Protein AF-A0AAW9NPI0-F1 (afdb_monomer_lite)

Sequence (155 aa):
MSDYTQVLSETQSDLEELFSNRESKAKKKTARAKIGVKETKVKKPTKKELQIQEMAERTVFPDHYFMVWDEFQLQAMCNWLIEQEIYALDTETMGITWAKDEIVGISFYAPHRGYYIPLKHADEDVTCLDKELVKKYLKPILEDQTKKILLHNAK

Radius of gyration: 24.9 Å; chains: 1; bounding box: 59×43×64 Å

Foldseek 3Di:
DPPVVVVVV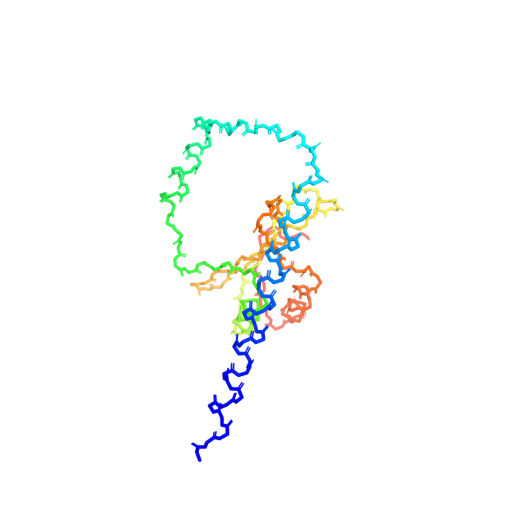VVVVVVVVVVVVVVVVVVVVVVPDPPDPPPPPDDDDDPVRVVVVVCVVPDDDPPQEEEDADPVSLLVVLVVLVPDQEKEKDWDWPDDDPVPTDTQKIKMDDPSHIYIAGPDDPDPPGDGDDPVSSCVSCVVSVPDPSHHYDYDPDD

Structure (mmCIF, N/CA/C/O backbone):
data_AF-A0AAW9NPI0-F1
#
_entry.id   AF-A0AAW9NPI0-F1
#
loop_
_atom_site.group_PDB
_atom_site.id
_atom_site.type_symbol
_atom_site.label_atom_id
_atom_site.label_alt_id
_atom_site.label_comp_id
_atom_site.label_asym_id
_atom_site.label_entity_id
_atom_site.label_seq_id
_atom_site.pdbx_PDB_ins_code
_atom_site.Cartn_x
_atom_site.Cartn_y
_atom_site.Cartn_z
_atom_site.occupancy
_atom_site.B_iso_or_equiv
_atom_site.auth_seq_id
_atom_site.auth_comp_id
_atom_site.auth_asym_id
_atom_site.auth_atom_id
_atom_site.pdbx_PDB_model_num
ATOM 1 N N . MET A 1 1 ? -40.848 19.085 -32.272 1.00 50.84 1 MET A N 1
ATOM 2 C CA . MET A 1 1 ? -39.953 17.927 -32.507 1.00 50.84 1 MET A CA 1
ATOM 3 C C . MET A 1 1 ? -39.221 18.083 -33.849 1.00 50.84 1 MET A C 1
ATOM 5 O O . MET A 1 1 ? -39.271 17.179 -34.664 1.00 50.84 1 MET A O 1
ATOM 9 N N . SER A 1 2 ? -38.568 19.227 -34.108 1.00 53.97 2 SER A N 1
ATOM 10 C CA . SER A 1 2 ? -37.883 19.479 -35.397 1.00 53.97 2 SER A CA 1
ATOM 11 C C . SER A 1 2 ? -36.462 20.041 -35.258 1.00 53.97 2 SER A C 1
ATOM 13 O O . SER A 1 2 ? -35.706 19.945 -36.213 1.00 53.97 2 SER A O 1
ATOM 15 N N . ASP A 1 3 ? -36.062 20.565 -34.091 1.00 55.28 3 ASP A N 1
ATOM 16 C CA . ASP A 1 3 ? -34.758 21.244 -33.961 1.00 55.28 3 ASP A CA 1
ATOM 17 C C . ASP A 1 3 ? -33.594 20.328 -33.549 1.00 55.28 3 ASP A C 1
ATOM 19 O O . ASP A 1 3 ? -32.449 20.593 -33.891 1.00 55.28 3 ASP A O 1
ATOM 23 N N . TYR A 1 4 ? -33.849 19.213 -32.856 1.00 46.81 4 TYR A N 1
ATOM 24 C CA . TYR A 1 4 ? -32.768 18.324 -32.394 1.00 46.81 4 TYR A CA 1
ATOM 25 C C . TYR A 1 4 ? -32.120 17.516 -33.526 1.00 46.81 4 TYR A C 1
ATOM 27 O O . TYR A 1 4 ? -30.942 17.175 -33.457 1.00 46.81 4 TYR A O 1
ATOM 35 N N . THR A 1 5 ? -32.883 17.211 -34.575 1.00 47.19 5 THR A N 1
ATOM 36 C CA . THR A 1 5 ? -32.404 16.416 -35.712 1.00 47.19 5 THR A CA 1
ATOM 37 C C . THR A 1 5 ? -31.491 17.235 -36.626 1.00 47.19 5 THR A C 1
ATOM 39 O O . THR A 1 5 ? -30.553 16.683 -37.192 1.00 47.19 5 THR A O 1
ATOM 42 N N . GLN A 1 6 ? -31.718 18.550 -36.716 1.00 49.91 6 GLN A N 1
ATOM 43 C CA . GLN A 1 6 ? -30.930 19.459 -37.550 1.00 49.91 6 GLN A CA 1
ATOM 44 C C . GLN A 1 6 ? -29.551 19.749 -36.928 1.00 49.91 6 GLN A C 1
ATOM 46 O O . GLN A 1 6 ? -28.534 19.668 -37.615 1.00 49.91 6 GLN A O 1
ATOM 51 N N . VAL A 1 7 ? -29.499 19.938 -35.603 1.00 53.16 7 VAL A N 1
ATOM 52 C CA . VAL A 1 7 ? -28.237 20.116 -34.860 1.00 53.16 7 VAL A CA 1
ATOM 53 C C . VAL A 1 7 ? -27.367 18.852 -34.913 1.00 53.16 7 VAL A C 1
ATOM 55 O O . VAL A 1 7 ? -26.154 18.941 -35.078 1.00 53.16 7 VAL A O 1
ATOM 58 N N . LEU A 1 8 ? -27.968 17.656 -34.849 1.00 49.81 8 LEU A N 1
ATOM 59 C CA . LEU A 1 8 ? -27.230 16.394 -34.994 1.00 49.81 8 LEU A CA 1
ATOM 60 C C . LEU A 1 8 ? -26.631 16.227 -36.400 1.00 49.81 8 LEU A C 1
ATOM 62 O O . LEU A 1 8 ? -25.477 15.817 -36.508 1.00 49.81 8 LEU A O 1
ATOM 66 N N . SER A 1 9 ? -27.354 16.599 -37.463 1.00 54.00 9 SER A N 1
ATOM 67 C CA . SER A 1 9 ? -26.815 16.523 -38.829 1.00 54.00 9 SER A CA 1
ATOM 68 C C . SER A 1 9 ? -25.663 17.500 -39.080 1.00 54.00 9 SER A C 1
ATOM 70 O O . SER A 1 9 ? -24.692 17.121 -39.729 1.00 54.00 9 SER A O 1
ATOM 72 N N . GLU A 1 10 ? -25.733 18.712 -38.520 1.00 53.81 10 GLU A N 1
ATOM 73 C CA . GLU A 1 10 ? -24.675 19.728 -38.643 1.00 53.81 10 GLU A CA 1
ATOM 74 C C . GLU A 1 10 ? -23.408 19.315 -37.870 1.00 53.81 10 GLU A C 1
ATOM 76 O O . GLU A 1 10 ? -22.297 19.389 -38.392 1.00 53.81 10 GLU A O 1
ATOM 81 N N . THR A 1 11 ? -23.554 18.739 -36.669 1.00 54.88 11 THR A N 1
ATOM 82 C CA . THR A 1 11 ? -22.394 18.232 -35.906 1.00 54.88 11 THR A CA 1
ATOM 83 C C . THR A 1 11 ? -21.709 17.032 -36.564 1.00 54.88 11 THR A C 1
ATOM 85 O O . THR A 1 11 ? -20.508 16.823 -36.381 1.00 54.88 11 THR A O 1
ATOM 88 N N . GLN A 1 12 ? -22.449 16.242 -37.344 1.00 56.78 12 GLN A N 1
ATOM 89 C CA . GLN A 1 12 ? -21.909 15.070 -38.023 1.00 56.78 12 GLN A CA 1
ATOM 90 C C . GLN A 1 12 ? -21.158 15.455 -39.305 1.00 56.78 12 GLN A C 1
ATOM 92 O O . GLN A 1 12 ? -20.091 14.894 -39.559 1.00 56.78 12 GLN A O 1
ATOM 97 N N . SER A 1 13 ? -21.627 16.472 -40.042 1.00 56.62 13 SER A N 1
ATOM 98 C CA . SER A 1 13 ? -20.880 17.036 -41.175 1.00 56.62 13 SER A CA 1
ATOM 99 C C . SER A 1 13 ? -19.582 17.717 -40.739 1.00 56.62 13 SER A C 1
ATOM 101 O O . SER A 1 13 ? -18.544 17.516 -41.372 1.00 56.62 13 SER A O 1
ATOM 103 N N . ASP A 1 14 ? -19.605 18.441 -39.617 1.00 60.81 14 ASP A N 1
ATOM 104 C CA . ASP A 1 14 ? -18.420 19.127 -39.090 1.00 60.81 14 ASP A CA 1
ATOM 105 C C . ASP A 1 14 ? -17.339 18.135 -38.636 1.00 60.81 14 ASP A C 1
ATOM 107 O O . ASP A 1 14 ? -16.141 18.364 -38.830 1.00 60.81 14 ASP A O 1
ATOM 111 N N . LEU A 1 15 ? -17.746 16.995 -38.063 1.00 54.62 15 LEU A N 1
ATOM 112 C CA . LEU A 1 15 ? -16.829 15.921 -37.682 1.00 54.62 15 LEU A CA 1
ATOM 113 C C . LEU A 1 15 ? -16.216 15.234 -38.908 1.00 54.62 15 LEU A C 1
ATOM 115 O O . LEU A 1 15 ? -15.000 15.032 -38.932 1.00 54.62 15 LEU A O 1
ATOM 119 N N . GLU A 1 16 ? -17.006 14.917 -39.938 1.00 62.28 16 GLU A N 1
ATOM 120 C CA . GLU A 1 16 ? -16.503 14.299 -41.175 1.00 62.28 16 GLU A CA 1
ATOM 121 C C . GLU A 1 16 ? -15.516 15.204 -41.930 1.00 62.28 16 GLU A C 1
ATOM 123 O O . GLU A 1 16 ? -14.486 14.732 -42.434 1.00 62.28 16 GLU A O 1
ATOM 128 N N . GLU A 1 17 ? -15.758 16.518 -41.939 1.00 61.59 17 GLU A N 1
ATOM 129 C CA . GLU A 1 17 ? -14.839 17.497 -42.521 1.00 61.59 17 GLU A CA 1
ATOM 130 C C . GLU A 1 17 ? -13.534 17.607 -41.706 1.00 61.59 17 GLU A C 1
ATOM 132 O O . GLU A 1 17 ? -12.432 17.692 -42.269 1.00 61.59 17 GLU A O 1
ATOM 137 N N . LEU A 1 18 ? -13.616 17.508 -40.373 1.00 54.84 18 LEU A N 1
ATOM 138 C CA . LEU A 1 18 ? -12.447 17.483 -39.488 1.00 54.84 18 LEU A CA 1
ATOM 139 C C . LEU A 1 18 ? -11.593 16.218 -39.686 1.00 54.84 18 LEU A C 1
ATOM 141 O O . LEU A 1 18 ? -10.356 16.296 -39.672 1.00 54.84 18 LEU A O 1
ATOM 145 N N . PHE A 1 19 ? -12.233 15.061 -39.898 1.00 49.75 19 PHE A 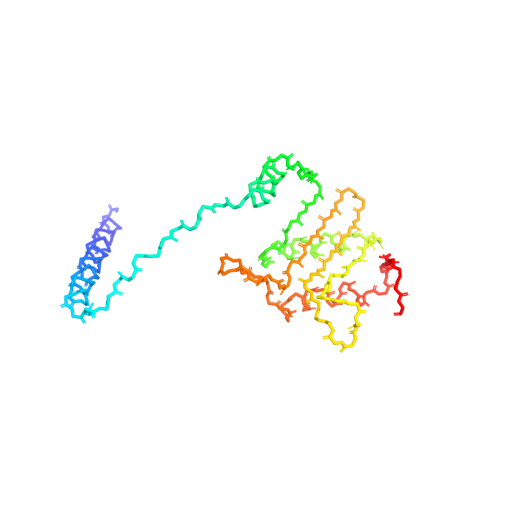N 1
ATOM 146 C CA . PHE A 1 19 ? -11.556 13.794 -40.193 1.00 49.75 19 PHE A CA 1
ATOM 147 C C . PHE A 1 19 ? -10.882 13.824 -41.573 1.00 49.75 19 PHE A C 1
ATOM 149 O O . PHE A 1 19 ? -9.690 13.515 -41.669 1.00 49.75 19 PHE A O 1
ATOM 156 N N . SER A 1 20 ? -11.560 14.329 -42.609 1.00 56.91 20 SER A N 1
ATOM 157 C CA . SER A 1 20 ? -10.975 14.490 -43.954 1.00 56.91 20 SER A CA 1
ATOM 158 C C . SER A 1 20 ? -9.780 15.455 -43.974 1.00 56.91 20 SER A C 1
ATOM 160 O O . SER A 1 20 ? -8.758 15.207 -44.629 1.00 56.91 20 SER A O 1
ATOM 162 N N . ASN A 1 21 ? -9.842 16.540 -43.195 1.00 60.19 21 ASN A N 1
ATOM 163 C CA . ASN A 1 21 ? -8.740 17.498 -43.063 1.00 60.19 21 ASN A CA 1
ATOM 164 C C . ASN A 1 21 ? -7.544 16.954 -42.260 1.00 60.19 21 ASN A C 1
ATOM 166 O O . ASN A 1 21 ? -6.399 17.366 -42.490 1.00 60.19 21 ASN A O 1
ATOM 170 N N . ARG A 1 22 ? -7.768 16.006 -41.341 1.00 54.94 22 ARG A N 1
ATOM 171 C CA . ARG A 1 22 ? -6.692 15.275 -40.649 1.00 54.94 22 ARG A CA 1
ATOM 172 C C . ARG A 1 22 ? -5.991 14.286 -41.577 1.00 54.94 22 ARG A C 1
ATOM 174 O O . ARG A 1 22 ? -4.758 14.249 -41.580 1.00 54.94 22 ARG A O 1
ATOM 181 N N . GLU A 1 23 ? -6.732 13.563 -42.414 1.00 52.94 23 GLU A N 1
ATOM 182 C CA . GLU A 1 23 ? -6.149 12.624 -43.380 1.00 52.94 23 GLU A CA 1
ATOM 183 C C . GLU A 1 23 ? -5.315 13.321 -44.462 1.00 52.94 23 GLU A C 1
ATOM 185 O O . GLU A 1 23 ? -4.227 12.856 -44.813 1.00 52.94 23 GLU A O 1
ATOM 190 N N . SER A 1 24 ? -5.761 14.477 -44.963 1.00 52.59 24 SER A N 1
ATOM 191 C CA . SER A 1 24 ? -5.014 15.238 -45.974 1.00 52.59 24 SER A CA 1
ATOM 192 C C . SER A 1 24 ? -3.717 15.846 -45.414 1.00 52.59 24 SER A C 1
ATOM 194 O O . SER A 1 24 ? -2.689 15.872 -46.103 1.00 52.59 24 SER A O 1
ATOM 196 N N . LYS A 1 25 ? -3.708 16.253 -44.134 1.00 52.28 25 LYS A N 1
ATOM 197 C CA . LYS A 1 25 ? -2.495 16.688 -43.414 1.00 52.28 25 LYS A CA 1
ATOM 198 C C . LYS A 1 25 ? -1.550 15.523 -43.100 1.00 52.28 25 LYS A C 1
ATOM 200 O O . LYS A 1 25 ? -0.334 15.708 -43.195 1.00 52.28 25 LYS A O 1
ATOM 205 N N . ALA A 1 26 ? -2.073 14.331 -42.805 1.00 50.56 26 ALA A N 1
ATOM 206 C CA . ALA A 1 26 ? -1.273 13.114 -42.647 1.00 50.56 26 ALA A CA 1
ATOM 207 C C . ALA A 1 26 ? -0.630 12.673 -43.979 1.00 50.56 26 ALA A C 1
ATOM 209 O O . ALA A 1 26 ? 0.558 12.343 -44.010 1.00 50.56 26 ALA A O 1
ATOM 210 N N . LYS A 1 27 ? -1.356 12.782 -45.104 1.00 46.12 27 LYS A N 1
ATOM 211 C CA . LYS A 1 27 ? -0.837 12.513 -46.462 1.00 46.12 27 LYS A CA 1
ATOM 212 C C . LYS A 1 27 ? 0.188 13.556 -46.943 1.00 46.12 27 LYS A C 1
ATOM 214 O O . LYS A 1 27 ? 1.136 13.208 -47.640 1.00 46.12 27 LYS A O 1
ATOM 219 N N . LYS A 1 28 ? 0.075 14.832 -46.537 1.00 45.50 28 LYS A N 1
ATOM 220 C CA . LYS A 1 28 ? 1.083 15.869 -46.861 1.00 45.50 28 LYS A CA 1
ATOM 221 C C . LYS A 1 28 ? 2.344 15.807 -45.991 1.00 45.50 28 LYS A C 1
ATOM 223 O O . LYS A 1 28 ? 3.420 16.132 -46.490 1.00 45.50 28 LYS A O 1
ATOM 228 N N . LYS A 1 29 ? 2.255 15.365 -44.728 1.00 44.50 29 LYS A N 1
ATOM 229 C CA . LYS A 1 29 ? 3.439 15.152 -43.866 1.00 44.50 29 LYS A CA 1
ATOM 230 C C . LYS A 1 29 ? 4.226 13.884 -44.214 1.00 44.50 29 LYS A C 1
ATOM 232 O O . LYS A 1 29 ? 5.428 13.844 -43.978 1.00 44.50 29 LYS A O 1
ATOM 237 N N . THR A 1 30 ? 3.594 12.891 -44.837 1.00 38.88 30 THR A N 1
ATOM 238 C CA . THR A 1 30 ? 4.256 11.641 -45.259 1.00 38.88 30 THR A CA 1
ATOM 239 C C . THR A 1 30 ? 5.033 11.759 -46.577 1.00 38.88 30 THR A C 1
ATOM 241 O O . THR A 1 30 ? 5.885 10.922 -46.854 1.00 38.88 30 THR A O 1
ATOM 244 N N . ALA A 1 31 ? 4.852 12.834 -47.355 1.00 45.50 31 ALA A N 1
ATOM 245 C CA . ALA A 1 31 ? 5.595 13.049 -48.605 1.00 45.50 31 ALA A CA 1
ATOM 246 C C . ALA A 1 31 ? 6.969 13.741 -48.428 1.00 45.50 31 ALA A C 1
ATOM 248 O O . ALA A 1 31 ? 7.731 13.862 -49.388 1.00 45.50 31 ALA A O 1
ATOM 249 N N . ARG A 1 32 ? 7.316 14.206 -47.216 1.00 46.28 32 ARG A N 1
ATOM 250 C CA . ARG A 1 32 ? 8.601 14.872 -46.916 1.00 46.28 32 ARG A CA 1
ATOM 251 C C . ARG A 1 32 ? 9.190 14.418 -45.579 1.00 46.28 32 ARG A C 1
ATOM 253 O O . ARG A 1 32 ? 9.459 15.220 -44.698 1.00 46.28 32 ARG A O 1
ATOM 260 N N . ALA A 1 33 ? 9.433 13.122 -45.459 1.00 38.31 33 ALA A N 1
ATOM 261 C CA . ALA A 1 33 ? 10.433 12.585 -44.545 1.00 38.31 33 ALA A CA 1
ATOM 262 C C . ALA A 1 33 ? 10.913 11.248 -45.115 1.00 38.31 33 ALA A C 1
ATOM 264 O O . ALA A 1 33 ? 10.389 10.189 -44.787 1.00 38.31 33 ALA A O 1
ATOM 265 N N . LYS A 1 34 ? 11.909 11.290 -46.008 1.00 50.06 34 LYS A N 1
ATOM 266 C CA . LYS A 1 34 ? 12.745 10.115 -46.281 1.00 50.06 34 LYS A CA 1
ATOM 267 C C . LYS A 1 34 ? 13.591 9.864 -45.031 1.00 50.06 34 LYS A C 1
ATOM 269 O O . LYS A 1 34 ? 14.744 10.272 -44.968 1.00 50.06 34 LYS A O 1
ATOM 274 N N . ILE A 1 35 ? 12.989 9.253 -44.019 1.00 39.44 35 ILE A N 1
ATOM 275 C CA . ILE A 1 35 ? 13.700 8.623 -42.912 1.00 39.44 35 ILE A CA 1
ATOM 276 C C . ILE A 1 35 ? 13.661 7.140 -43.249 1.00 39.44 35 ILE A C 1
ATOM 278 O O . ILE A 1 35 ? 12.583 6.566 -43.380 1.00 39.44 35 ILE A O 1
ATOM 282 N N . GLY A 1 36 ? 14.830 6.552 -43.503 1.00 39.59 36 GLY A N 1
ATOM 283 C CA . GLY A 1 36 ? 14.944 5.133 -43.809 1.00 39.59 36 GLY A CA 1
ATOM 284 C C . GLY A 1 36 ? 14.274 4.313 -42.714 1.00 39.59 36 GLY A C 1
ATOM 285 O O . GLY A 1 36 ? 14.770 4.259 -41.590 1.00 39.59 36 GLY A O 1
ATOM 286 N N . VAL A 1 37 ? 13.146 3.688 -43.044 1.00 38.28 37 VAL A N 1
ATOM 287 C CA . VAL A 1 37 ? 12.535 2.668 -42.199 1.00 38.28 37 VAL A CA 1
ATOM 288 C C . VAL A 1 37 ? 13.469 1.470 -42.266 1.00 38.28 37 VAL A C 1
ATOM 290 O O . VAL A 1 37 ? 13.486 0.710 -43.231 1.00 38.28 37 VAL A O 1
ATOM 293 N N . LYS A 1 38 ? 14.335 1.363 -41.262 1.00 40.12 38 LYS A N 1
ATOM 294 C CA . LYS A 1 38 ? 15.105 0.157 -40.999 1.00 40.12 38 LYS A CA 1
ATOM 295 C C . LYS A 1 38 ? 14.072 -0.880 -40.567 1.00 40.12 38 LYS A C 1
ATOM 297 O O . LYS A 1 38 ? 13.515 -0.741 -39.484 1.00 40.12 38 LYS A O 1
ATOM 302 N N . GLU A 1 39 ? 13.771 -1.853 -41.424 1.00 45.62 39 GLU A N 1
ATOM 303 C CA . GLU A 1 39 ? 12.929 -2.996 -41.065 1.00 45.62 39 GLU A CA 1
ATOM 304 C C . GLU A 1 39 ? 13.490 -3.626 -39.782 1.00 45.62 39 GLU A C 1
ATOM 306 O O . GLU A 1 39 ? 14.544 -4.273 -39.778 1.00 45.62 39 GLU A O 1
ATOM 311 N N . THR A 1 40 ? 12.829 -3.380 -38.654 1.00 41.97 40 THR A N 1
ATOM 312 C CA . THR A 1 40 ? 13.140 -4.024 -37.385 1.00 41.97 40 THR A CA 1
ATOM 313 C C . THR A 1 40 ? 12.732 -5.481 -37.524 1.00 41.97 40 THR A C 1
ATOM 315 O O . THR A 1 40 ? 11.563 -5.836 -37.416 1.00 41.97 40 THR A O 1
ATOM 318 N N . LYS A 1 41 ? 13.710 -6.347 -37.814 1.00 49.06 41 LYS A N 1
ATOM 319 C CA . LYS A 1 41 ? 13.532 -7.801 -37.764 1.00 49.06 41 LYS A CA 1
ATOM 320 C C . LYS A 1 41 ? 12.978 -8.170 -36.387 1.00 49.06 41 LYS A C 1
ATOM 322 O O . LYS A 1 41 ? 13.712 -8.099 -35.402 1.00 49.06 41 LYS A O 1
ATOM 327 N N . VAL A 1 42 ? 11.707 -8.565 -36.330 1.00 59.78 42 VAL A N 1
ATOM 328 C CA . VAL A 1 42 ? 11.086 -9.126 -35.125 1.00 59.78 42 VAL A CA 1
ATOM 329 C C . VAL A 1 42 ? 11.911 -10.350 -34.725 1.00 59.78 42 VAL A C 1
ATOM 331 O O . VAL A 1 42 ? 11.988 -11.334 -35.468 1.00 59.78 42 VAL A O 1
ATOM 334 N N . LYS A 1 43 ? 12.619 -10.264 -33.593 1.00 75.94 43 LYS A N 1
ATOM 335 C CA . LYS A 1 43 ? 13.379 -11.396 -33.054 1.00 75.94 43 LYS A CA 1
ATOM 336 C C . LYS A 1 43 ? 12.382 -12.482 -32.663 1.00 75.94 43 LYS A C 1
ATOM 338 O O . LYS A 1 43 ? 11.428 -12.211 -31.944 1.00 75.94 43 LYS A O 1
ATOM 343 N N . LYS A 1 44 ? 12.606 -13.710 -33.137 1.00 78.62 44 LYS A N 1
ATOM 344 C CA . LYS A 1 44 ? 11.837 -14.863 -32.661 1.00 78.62 44 LYS A CA 1
ATOM 345 C C . LYS A 1 44 ? 12.089 -15.044 -31.157 1.00 78.62 44 LYS A C 1
ATOM 347 O O . LYS A 1 44 ? 13.253 -14.937 -30.759 1.00 78.62 44 LYS A O 1
ATOM 352 N N . PRO A 1 45 ? 11.047 -15.334 -30.361 1.00 80.69 45 PRO A N 1
ATOM 353 C CA . PRO A 1 45 ? 11.200 -15.545 -28.933 1.00 80.69 45 PRO A CA 1
ATOM 354 C C . PRO A 1 45 ? 12.113 -16.743 -28.666 1.00 80.69 45 PRO A C 1
ATOM 356 O O . PRO A 1 45 ? 12.105 -17.759 -29.370 1.00 80.69 45 PRO A O 1
ATOM 359 N N . THR A 1 46 ? 12.949 -16.594 -27.653 1.00 91.44 46 THR A N 1
ATOM 360 C CA . THR A 1 46 ? 13.829 -17.626 -27.124 1.00 91.44 46 THR A CA 1
ATOM 361 C C . THR A 1 46 ? 13.018 -18.735 -26.456 1.00 91.44 46 THR A C 1
ATOM 363 O O . THR A 1 46 ? 11.879 -18.547 -26.033 1.00 91.44 46 THR A O 1
ATOM 366 N N . LYS A 1 47 ? 13.636 -19.908 -26.277 1.00 90.56 47 LYS A N 1
ATOM 367 C CA . LYS A 1 47 ? 13.019 -21.030 -25.549 1.00 90.56 47 LYS A CA 1
ATOM 368 C C . LYS A 1 47 ? 12.566 -20.639 -24.131 1.00 90.56 47 LYS A C 1
ATOM 370 O O . LYS A 1 47 ? 11.563 -21.159 -23.661 1.00 90.56 47 LYS A O 1
ATOM 375 N N . LYS A 1 48 ? 13.295 -19.733 -23.464 1.00 87.25 48 LYS A N 1
ATOM 376 C CA . LYS A 1 48 ? 12.937 -19.229 -22.129 1.00 87.25 48 LYS A CA 1
ATOM 377 C C . LYS A 1 48 ? 11.710 -18.322 -22.173 1.00 87.25 48 LYS A C 1
ATOM 379 O O . LYS A 1 48 ? 10.823 -18.496 -21.353 1.00 87.25 48 LYS A O 1
ATOM 384 N N . GLU A 1 49 ? 11.645 -17.397 -23.128 1.00 87.12 49 GLU A N 1
ATOM 385 C CA . GLU A 1 49 ? 10.484 -16.510 -23.296 1.00 87.12 49 GLU A CA 1
ATOM 386 C C . GLU A 1 49 ? 9.220 -17.310 -23.627 1.00 87.12 49 GLU A C 1
ATOM 388 O O . GLU A 1 49 ? 8.182 -17.080 -23.020 1.00 87.12 49 GLU A O 1
ATOM 393 N N . LEU A 1 50 ? 9.329 -18.324 -24.494 1.00 88.75 50 LEU A N 1
ATOM 394 C CA . LEU A 1 50 ? 8.224 -19.245 -24.784 1.00 88.75 50 LEU A CA 1
ATOM 395 C C . LEU A 1 50 ? 7.761 -20.010 -23.539 1.00 88.75 50 LEU A C 1
ATOM 397 O O . LEU A 1 50 ? 6.566 -20.170 -23.330 1.00 88.75 50 LEU A O 1
ATOM 401 N N . GLN A 1 51 ? 8.696 -20.458 -22.699 1.00 90.00 51 GLN A N 1
ATOM 402 C CA . GLN A 1 51 ? 8.365 -21.147 -21.453 1.00 90.00 51 GLN A CA 1
ATOM 403 C C . GLN A 1 51 ? 7.680 -20.214 -20.444 1.00 90.00 51 GLN A C 1
ATOM 405 O O . GLN A 1 51 ? 6.727 -20.624 -19.792 1.00 90.00 51 GLN A O 1
ATOM 410 N N . ILE A 1 52 ? 8.139 -18.964 -20.323 1.00 86.44 52 ILE A N 1
ATOM 411 C CA . ILE A 1 52 ? 7.497 -17.948 -19.472 1.00 86.44 52 ILE A CA 1
ATOM 412 C C . ILE A 1 52 ? 6.078 -17.671 -19.970 1.00 86.44 52 ILE A C 1
ATOM 414 O O . ILE A 1 52 ? 5.150 -17.624 -19.168 1.00 86.44 52 ILE A O 1
ATOM 418 N N . GLN A 1 53 ? 5.901 -17.545 -21.284 1.00 86.31 53 GLN A N 1
ATOM 419 C CA . GLN A 1 53 ? 4.593 -17.328 -21.888 1.00 86.31 53 GLN A CA 1
ATOM 420 C C . GLN A 1 53 ? 3.654 -18.520 -21.647 1.00 86.31 53 GLN A C 1
ATOM 422 O O . GLN A 1 53 ? 2.532 -18.329 -21.192 1.00 86.31 53 GLN A O 1
ATOM 427 N N . GLU A 1 54 ? 4.131 -19.751 -21.849 1.00 91.00 54 GLU A N 1
ATOM 428 C CA . GLU A 1 54 ? 3.366 -20.973 -21.568 1.00 91.00 54 GLU A CA 1
ATOM 429 C C . GLU A 1 54 ? 2.982 -21.077 -20.083 1.00 91.00 54 GLU A C 1
ATOM 431 O O . GLU A 1 54 ? 1.874 -21.496 -19.750 1.00 91.00 54 GLU A O 1
ATOM 436 N N . MET A 1 55 ? 3.880 -20.683 -19.174 1.00 86.62 55 MET A N 1
ATOM 437 C CA . MET A 1 55 ? 3.579 -20.620 -17.744 1.00 86.62 55 MET A CA 1
ATOM 438 C C . MET A 1 55 ? 2.513 -19.566 -17.441 1.00 86.62 55 MET A C 1
ATOM 440 O O . MET A 1 55 ? 1.577 -19.870 -16.707 1.00 86.62 55 MET A O 1
ATOM 444 N N . ALA A 1 56 ? 2.616 -18.365 -18.015 1.00 84.88 56 ALA A N 1
ATOM 445 C CA . ALA A 1 56 ? 1.640 -17.294 -17.828 1.00 84.88 56 ALA A CA 1
ATOM 446 C C . ALA A 1 56 ? 0.248 -17.702 -18.337 1.00 84.88 56 ALA A C 1
ATOM 448 O O . ALA A 1 56 ? -0.731 -17.551 -17.615 1.00 84.88 56 ALA A O 1
ATOM 449 N N . GLU A 1 57 ? 0.168 -18.307 -19.525 1.00 87.00 57 GLU A N 1
ATOM 450 C CA . GLU A 1 57 ? -1.086 -18.792 -20.123 1.00 87.00 57 GLU A CA 1
ATOM 451 C C . GLU A 1 57 ? -1.746 -19.911 -19.300 1.00 87.00 57 GLU A C 1
ATOM 453 O O . GLU A 1 57 ? -2.968 -20.050 -19.300 1.00 87.00 57 GLU A O 1
ATOM 458 N N . ARG A 1 58 ? -0.950 -20.710 -18.578 1.00 88.12 58 ARG A N 1
ATOM 459 C CA . ARG A 1 58 ? -1.435 -21.776 -17.684 1.00 88.12 58 ARG A CA 1
ATOM 460 C C . ARG A 1 58 ? -1.666 -21.324 -16.247 1.00 88.12 58 ARG A C 1
ATOM 462 O O . ARG A 1 58 ? -2.176 -22.109 -15.446 1.00 88.12 58 ARG A O 1
ATOM 469 N N . THR A 1 59 ? -1.254 -20.111 -15.893 1.00 84.12 59 THR A N 1
ATOM 470 C CA . THR A 1 59 ? -1.385 -19.610 -14.526 1.00 84.12 59 THR A CA 1
ATOM 471 C C . THR A 1 59 ? -2.836 -19.233 -14.267 1.00 84.12 59 THR A C 1
ATOM 473 O O . THR A 1 59 ? -3.385 -18.331 -14.894 1.00 84.12 59 THR A O 1
ATOM 476 N N . VAL A 1 60 ? -3.460 -19.925 -13.316 1.00 82.00 60 VAL A N 1
ATOM 477 C CA . VAL A 1 60 ? -4.783 -19.559 -12.809 1.00 82.00 60 VAL A CA 1
ATOM 478 C C . VAL A 1 60 ? -4.583 -18.602 -11.644 1.00 82.00 60 VAL A C 1
ATOM 480 O O . VAL A 1 60 ? -4.032 -18.981 -10.608 1.00 82.00 60 VAL A O 1
ATOM 483 N N . PHE A 1 61 ? -5.014 -17.356 -11.820 1.00 77.31 61 PHE A N 1
ATOM 484 C CA . PHE A 1 61 ? -5.040 -16.391 -10.729 1.00 77.31 61 PHE A CA 1
ATOM 485 C C . PHE A 1 61 ? -6.166 -16.756 -9.759 1.00 77.31 61 PHE A C 1
ATOM 487 O O . PHE A 1 61 ? -7.267 -17.066 -10.212 1.00 77.31 61 PHE A O 1
ATOM 494 N N . PRO A 1 62 ? -5.931 -16.740 -8.437 1.00 80.69 62 PRO A N 1
ATOM 495 C CA . PRO A 1 62 ? -7.014 -16.975 -7.499 1.00 80.69 62 PRO A CA 1
ATOM 496 C C . PRO A 1 62 ? -8.024 -15.822 -7.574 1.00 80.69 62 PRO A C 1
ATOM 498 O O . PRO A 1 62 ? -7.626 -14.659 -7.531 1.00 80.69 62 PRO A O 1
ATOM 501 N N . ASP A 1 63 ? -9.321 -16.143 -7.583 1.00 86.88 63 ASP A N 1
ATOM 502 C CA . ASP A 1 63 ? -10.439 -15.189 -7.770 1.00 86.88 63 ASP A CA 1
ATOM 503 C C . ASP A 1 63 ? -10.511 -14.050 -6.734 1.00 86.88 63 ASP A C 1
ATOM 505 O O . ASP A 1 63 ? -11.316 -13.127 -6.843 1.00 86.88 63 ASP A O 1
ATOM 509 N N . HIS A 1 64 ? -9.692 -14.137 -5.691 1.00 91.50 64 HIS A N 1
ATOM 510 C CA . HIS A 1 64 ? -9.720 -13.274 -4.520 1.00 91.50 64 HIS A CA 1
ATOM 511 C C . HIS A 1 64 ? -8.558 -12.271 -4.496 1.00 91.50 64 HIS A C 1
ATOM 513 O O . HIS A 1 64 ? -8.437 -11.527 -3.525 1.00 91.50 64 HIS A O 1
ATOM 519 N N . TYR A 1 65 ? -7.704 -12.248 -5.527 1.00 93.12 65 TYR A N 1
ATOM 520 C CA . TYR A 1 65 ? -6.624 -11.271 -5.666 1.00 93.12 65 TYR A CA 1
ATOM 521 C C . TYR A 1 65 ? -6.922 -10.285 -6.787 1.00 93.12 65 TYR A C 1
ATOM 523 O O . TYR A 1 65 ? -7.203 -10.669 -7.920 1.00 93.12 65 TYR A O 1
ATOM 531 N N . PHE A 1 66 ? -6.821 -9.002 -6.460 1.00 94.38 66 PHE A N 1
ATOM 532 C CA . PHE A 1 66 ? -7.174 -7.909 -7.352 1.00 94.38 66 PHE A CA 1
ATOM 533 C C . PHE A 1 66 ? -5.975 -6.991 -7.580 1.00 94.38 66 PHE A C 1
ATOM 535 O O . PHE A 1 66 ? -5.252 -6.636 -6.649 1.00 94.38 66 PHE A O 1
ATOM 542 N N . MET A 1 67 ? -5.785 -6.578 -8.828 1.00 93.81 67 MET A N 1
ATOM 543 C CA . MET A 1 67 ? -4.797 -5.565 -9.188 1.00 93.81 67 MET A CA 1
ATOM 544 C C . MET A 1 67 ? -5.436 -4.177 -9.133 1.00 93.81 67 MET A C 1
ATOM 546 O O . MET A 1 67 ? -6.601 -4.021 -9.498 1.00 93.81 67 MET A O 1
ATOM 550 N N . VAL A 1 68 ? -4.666 -3.183 -8.697 1.00 95.69 68 VAL A N 1
ATOM 551 C CA . VAL A 1 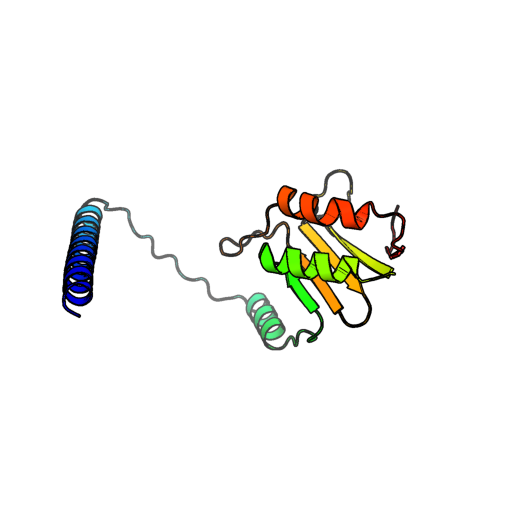68 ? -5.101 -1.787 -8.582 1.00 95.69 68 VAL A CA 1
ATOM 552 C C . VAL A 1 68 ? -4.322 -0.930 -9.577 1.00 95.69 68 VAL A C 1
ATOM 554 O O . VAL A 1 68 ? -3.199 -0.512 -9.312 1.00 95.69 68 VAL A O 1
ATOM 557 N N . TRP A 1 69 ? -4.926 -0.683 -10.732 1.00 93.88 69 TRP A N 1
ATOM 558 C CA . TRP A 1 69 ? -4.339 0.050 -11.854 1.00 93.88 69 TRP A CA 1
ATOM 559 C C . TRP A 1 69 ? -4.839 1.490 -11.973 1.00 93.88 69 TRP A C 1
ATOM 561 O O . TRP A 1 69 ? -4.146 2.330 -12.541 1.00 93.88 69 TRP A O 1
ATOM 571 N N . ASP A 1 70 ? -6.027 1.784 -11.445 1.00 94.56 70 ASP A N 1
ATOM 572 C CA . ASP A 1 70 ? -6.661 3.096 -11.557 1.00 94.56 70 ASP A CA 1
ATOM 573 C C . ASP A 1 70 ? -7.162 3.638 -10.206 1.00 94.56 70 ASP A C 1
ATOM 575 O O . ASP A 1 70 ? -7.210 2.943 -9.187 1.00 94.56 70 ASP A O 1
ATOM 579 N N . GLU A 1 71 ? -7.498 4.929 -10.190 1.00 95.75 71 GLU A N 1
ATOM 580 C CA . GLU A 1 71 ? -7.925 5.624 -8.975 1.00 95.75 71 GLU A CA 1
ATOM 581 C C . GLU A 1 71 ? -9.255 5.086 -8.428 1.00 95.75 71 GLU A C 1
ATOM 583 O O . GLU A 1 71 ? -9.454 5.055 -7.214 1.00 95.75 71 GLU A O 1
ATOM 588 N N . PHE A 1 72 ? -10.152 4.608 -9.294 1.00 96.44 72 PHE A N 1
ATOM 589 C CA . PHE A 1 72 ? -11.429 4.045 -8.866 1.00 96.44 72 PHE A CA 1
ATOM 590 C C . PHE A 1 72 ? -11.220 2.730 -8.102 1.00 96.44 72 PHE A C 1
ATOM 592 O O . PHE A 1 72 ? -11.793 2.529 -7.029 1.00 96.44 72 PHE A O 1
ATOM 599 N N . GLN A 1 73 ? -10.346 1.861 -8.608 1.00 96.50 73 GLN A N 1
ATOM 600 C CA . GLN A 1 73 ? -9.933 0.629 -7.938 1.00 96.50 73 GLN A CA 1
ATOM 601 C C . GLN A 1 73 ? -9.210 0.922 -6.621 1.00 96.50 73 GLN A C 1
ATOM 603 O O . GLN A 1 73 ? -9.475 0.256 -5.617 1.00 96.50 73 GLN A O 1
ATOM 608 N N . LEU A 1 74 ? -8.346 1.944 -6.600 1.00 97.62 74 LEU A N 1
ATOM 609 C CA . LEU A 1 74 ? -7.652 2.385 -5.390 1.00 97.62 74 LEU A CA 1
ATOM 610 C C . LEU A 1 74 ? -8.653 2.829 -4.321 1.00 97.62 74 LEU A C 1
ATOM 612 O O . LEU A 1 74 ? -8.581 2.375 -3.181 1.00 97.62 74 LEU A O 1
ATOM 616 N N . GLN A 1 75 ? -9.627 3.659 -4.694 1.00 97.44 75 GLN A N 1
ATOM 617 C CA . GLN A 1 75 ? -10.667 4.121 -3.783 1.00 97.44 75 GLN A CA 1
ATOM 618 C C . GLN A 1 75 ? -11.526 2.958 -3.265 1.00 97.44 75 GLN A C 1
ATOM 620 O O . GLN A 1 75 ? -11.803 2.886 -2.066 1.00 97.44 75 GLN A O 1
ATOM 625 N N . ALA A 1 76 ? -11.921 2.026 -4.136 1.00 96.94 76 ALA A N 1
ATOM 626 C CA . ALA A 1 76 ? -12.696 0.849 -3.748 1.00 96.94 76 ALA A CA 1
ATOM 627 C C . ALA A 1 76 ? -11.936 -0.036 -2.744 1.00 96.94 76 ALA A C 1
ATOM 629 O O . ALA A 1 76 ? -12.503 -0.455 -1.734 1.00 96.94 76 ALA A O 1
ATOM 630 N N . MET A 1 77 ? -10.644 -0.270 -2.986 1.00 97.44 77 MET A N 1
ATOM 631 C CA . MET A 1 77 ? -9.766 -0.988 -2.062 1.00 97.44 77 MET A CA 1
ATOM 632 C C . MET A 1 77 ? -9.637 -0.253 -0.721 1.00 97.44 77 MET A C 1
ATOM 634 O O . MET A 1 77 ? -9.759 -0.877 0.330 1.00 97.44 77 MET A O 1
ATOM 638 N N . CYS A 1 78 ? -9.413 1.063 -0.736 1.00 96.94 78 CYS A N 1
ATOM 639 C CA . CYS A 1 78 ? -9.291 1.876 0.474 1.00 96.94 78 CYS A CA 1
ATOM 640 C C . CYS A 1 78 ? -10.559 1.830 1.335 1.00 96.94 78 CYS A C 1
ATOM 642 O O . CYS A 1 78 ? -10.467 1.623 2.543 1.00 96.94 78 CYS A O 1
ATOM 644 N N . ASN A 1 79 ? -11.736 1.953 0.719 1.00 96.56 79 ASN A N 1
ATOM 645 C CA . ASN A 1 79 ? -13.015 1.822 1.421 1.00 96.56 79 ASN A CA 1
ATOM 646 C C . ASN A 1 79 ? -13.160 0.436 2.058 1.00 96.56 79 ASN A C 1
ATOM 648 O O . ASN A 1 79 ? -13.533 0.326 3.222 1.00 96.56 79 ASN A O 1
ATOM 652 N N . TRP A 1 80 ? -12.792 -0.614 1.324 1.00 95.81 80 TRP A N 1
ATOM 653 C CA . TRP A 1 80 ? -12.809 -1.974 1.849 1.00 95.81 80 TRP A CA 1
ATOM 654 C C . TRP A 1 80 ? -11.835 -2.171 3.027 1.00 95.81 80 TRP A C 1
ATOM 656 O O . TRP A 1 80 ? -12.203 -2.812 4.010 1.00 95.81 80 TRP A O 1
ATOM 666 N N . LEU A 1 81 ? -10.626 -1.593 2.980 1.00 96.00 81 LEU A N 1
ATOM 667 C CA . LEU A 1 81 ? -9.649 -1.642 4.081 1.00 96.00 81 LEU A CA 1
ATOM 668 C C . LEU A 1 81 ? -10.153 -0.936 5.345 1.00 96.00 81 LEU A C 1
ATOM 670 O O . LEU A 1 81 ? -9.921 -1.420 6.452 1.00 96.00 81 LEU A O 1
ATOM 674 N N . ILE A 1 82 ? -10.871 0.181 5.192 1.00 95.00 82 ILE A N 1
ATOM 675 C CA . ILE A 1 82 ? -11.470 0.921 6.314 1.00 95.00 82 ILE A CA 1
ATOM 676 C C . ILE A 1 82 ? -12.486 0.060 7.076 1.00 95.00 82 ILE A C 1
ATOM 678 O O . ILE A 1 82 ? -12.645 0.233 8.283 1.00 95.00 82 ILE A O 1
ATOM 682 N N . GLU A 1 83 ? -13.140 -0.899 6.427 1.00 94.75 83 GLU A N 1
ATOM 683 C CA . GLU A 1 83 ? -14.083 -1.816 7.081 1.00 94.75 83 GLU A CA 1
ATOM 684 C C . GLU A 1 83 ? -13.387 -2.942 7.864 1.00 94.75 83 GLU A C 1
ATOM 686 O O . GLU A 1 83 ? -14.003 -3.559 8.732 1.00 94.75 83 GLU A O 1
ATOM 691 N N . GLN A 1 84 ? -12.101 -3.206 7.609 1.00 95.38 84 GLN A N 1
ATOM 692 C CA . GLN A 1 84 ? -11.377 -4.301 8.258 1.00 95.38 84 GLN A CA 1
ATOM 693 C C . GLN A 1 84 ? -10.860 -3.882 9.638 1.00 95.38 84 GLN A C 1
ATOM 695 O 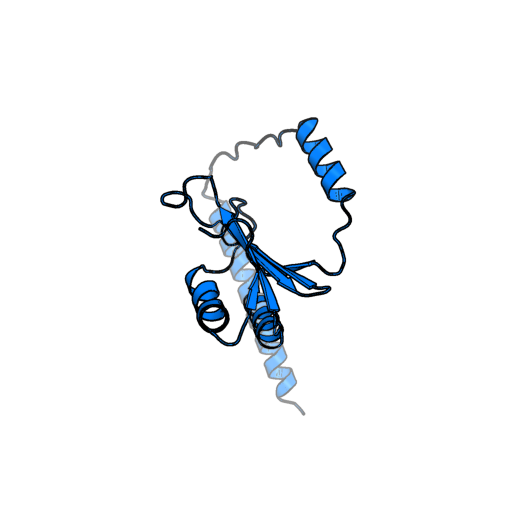O . GLN A 1 84 ? -10.319 -2.789 9.799 1.00 95.38 84 GLN A O 1
ATOM 700 N N . GLU A 1 85 ? -10.983 -4.746 10.649 1.00 94.62 85 GLU A N 1
ATOM 701 C CA . GLU A 1 85 ? -10.322 -4.541 11.954 1.00 94.62 85 GLU A CA 1
ATOM 702 C C . GLU A 1 85 ? -8.817 -4.849 11.866 1.00 94.62 85 GLU A C 1
ATOM 704 O O . GLU A 1 85 ? -7.990 -4.195 12.507 1.00 94.62 85 GLU A O 1
ATOM 709 N N . ILE A 1 86 ? -8.466 -5.852 11.057 1.00 96.00 86 ILE A N 1
ATOM 710 C CA . ILE A 1 86 ? -7.113 -6.374 10.899 1.00 96.00 86 ILE A CA 1
ATOM 711 C C . ILE A 1 86 ? -6.825 -6.699 9.434 1.00 96.00 86 ILE A C 1
ATOM 713 O O . ILE A 1 86 ? -7.662 -7.286 8.748 1.00 96.00 86 ILE A O 1
ATOM 717 N N . TYR A 1 87 ? -5.635 -6.341 8.965 1.00 97.19 87 TYR A N 1
ATOM 718 C CA . TYR A 1 87 ? -5.165 -6.661 7.619 1.00 97.19 87 TYR A CA 1
ATOM 719 C C . TYR A 1 87 ? -3.643 -6.817 7.599 1.00 97.19 87 TYR A C 1
ATOM 721 O O . TYR A 1 87 ? -2.935 -6.242 8.423 1.00 97.19 87 TYR A O 1
ATOM 729 N N . ALA A 1 88 ? -3.140 -7.612 6.664 1.00 97.25 88 ALA A N 1
ATOM 730 C CA . ALA A 1 88 ? -1.728 -7.713 6.351 1.00 97.25 88 ALA A CA 1
ATOM 731 C C . ALA A 1 88 ? -1.329 -6.667 5.309 1.00 97.25 88 ALA A C 1
ATOM 733 O O . ALA A 1 88 ? -2.108 -6.364 4.402 1.00 97.25 88 ALA A O 1
ATOM 734 N N . LEU A 1 89 ? -0.117 -6.143 5.454 1.00 96.94 89 LEU A N 1
ATOM 735 C CA . LEU A 1 89 ? 0.536 -5.251 4.505 1.00 96.94 89 LEU A CA 1
ATOM 736 C C . LEU A 1 89 ? 1.888 -5.850 4.114 1.00 96.94 89 LEU A C 1
ATOM 738 O O . LEU A 1 89 ? 2.580 -6.423 4.954 1.00 96.94 89 LEU A O 1
ATOM 742 N N . ASP A 1 90 ? 2.269 -5.697 2.852 1.00 95.56 90 ASP A N 1
ATOM 743 C CA . ASP A 1 90 ? 3.614 -6.022 2.381 1.00 95.56 90 ASP A CA 1
ATOM 744 C C . ASP A 1 90 ? 4.085 -5.007 1.335 1.00 95.56 90 ASP A C 1
ATOM 746 O O . ASP A 1 90 ? 3.267 -4.349 0.680 1.00 95.56 90 ASP A O 1
ATOM 750 N N . THR A 1 91 ? 5.399 -4.859 1.179 1.00 93.88 91 THR A N 1
ATOM 751 C CA . THR A 1 91 ? 5.997 -3.941 0.203 1.00 93.88 91 THR A CA 1
ATOM 752 C C . THR A 1 91 ? 7.014 -4.652 -0.672 1.00 93.88 91 THR A C 1
ATOM 754 O O . THR A 1 91 ? 7.830 -5.439 -0.209 1.00 93.88 91 THR A O 1
ATOM 757 N N . GLU A 1 92 ? 6.986 -4.322 -1.960 1.00 91.81 92 GLU A N 1
ATOM 758 C CA . GLU A 1 92 ? 7.945 -4.821 -2.939 1.00 91.81 92 GLU A CA 1
ATOM 759 C C . GLU A 1 92 ? 8.946 -3.719 -3.267 1.00 91.81 92 GLU A C 1
ATOM 761 O O . GLU A 1 92 ? 8.567 -2.559 -3.475 1.00 91.81 92 GLU A O 1
ATOM 766 N N . THR A 1 93 ? 10.224 -4.070 -3.373 1.00 91.38 93 THR A N 1
ATOM 767 C CA . THR A 1 93 ? 11.321 -3.133 -3.652 1.00 91.38 93 THR A CA 1
ATOM 768 C C . THR A 1 93 ? 12.205 -3.624 -4.796 1.00 91.38 93 THR A C 1
ATOM 770 O O . THR A 1 93 ? 12.235 -4.803 -5.137 1.00 91.38 93 THR A O 1
ATOM 773 N N . MET A 1 94 ? 12.984 -2.717 -5.391 1.00 86.31 94 MET A N 1
ATOM 774 C CA . MET A 1 94 ? 13.987 -3.069 -6.414 1.00 86.31 94 MET A CA 1
ATOM 775 C C . MET A 1 94 ? 15.175 -3.894 -5.875 1.00 86.31 94 MET A C 1
ATOM 777 O O . MET A 1 94 ? 15.977 -4.399 -6.662 1.00 86.31 94 MET A O 1
ATOM 781 N N . GLY A 1 95 ? 15.324 -4.002 -4.554 1.00 85.12 95 GLY A N 1
ATOM 782 C CA . GLY A 1 95 ? 16.466 -4.632 -3.901 1.00 85.12 95 GLY A CA 1
ATOM 783 C C . GLY A 1 95 ? 16.310 -4.717 -2.380 1.00 85.12 95 GLY A C 1
ATOM 784 O O . GLY A 1 95 ? 15.252 -4.432 -1.828 1.00 85.12 95 GLY A O 1
ATOM 785 N N . ILE A 1 96 ? 17.376 -5.139 -1.698 1.00 80.06 96 ILE A N 1
ATOM 786 C CA . ILE A 1 96 ? 17.379 -5.484 -0.261 1.00 80.06 96 ILE A CA 1
ATOM 787 C C . ILE A 1 96 ? 17.752 -4.279 0.635 1.00 80.06 96 ILE A C 1
ATOM 789 O O . ILE A 1 96 ? 17.521 -4.276 1.845 1.00 80.06 96 ILE A O 1
ATOM 793 N N . THR A 1 97 ? 18.360 -3.238 0.069 1.00 83.12 97 THR A N 1
ATOM 794 C CA . THR A 1 97 ? 18.866 -2.065 0.789 1.00 83.12 97 THR A CA 1
ATOM 795 C C . THR A 1 97 ? 17.766 -1.021 0.976 1.00 83.12 97 THR A C 1
ATOM 797 O O . THR A 1 97 ? 17.614 -0.112 0.163 1.00 83.12 97 THR A O 1
ATOM 800 N N . TRP A 1 98 ? 17.070 -1.084 2.113 1.00 77.50 98 TRP A N 1
ATOM 801 C CA . TRP A 1 98 ? 15.945 -0.198 2.467 1.00 77.50 98 TRP A CA 1
ATOM 802 C C . TRP A 1 98 ? 16.192 1.310 2.263 1.00 77.50 98 TRP A C 1
ATOM 804 O O . TRP A 1 98 ? 15.263 2.048 1.963 1.00 77.50 98 TRP A O 1
ATOM 814 N N . ALA A 1 99 ? 17.432 1.788 2.422 1.00 77.06 99 ALA A N 1
ATOM 815 C CA . ALA A 1 99 ? 17.764 3.212 2.308 1.00 77.06 99 ALA A CA 1
ATOM 816 C C . ALA A 1 99 ? 17.945 3.699 0.859 1.00 77.06 99 ALA A C 1
ATOM 818 O O . ALA A 1 99 ? 18.009 4.904 0.621 1.00 77.06 99 ALA A O 1
ATOM 819 N N . LYS A 1 100 ? 18.124 2.777 -0.092 1.00 81.19 100 LYS A N 1
ATOM 820 C CA . LYS A 1 100 ? 18.467 3.084 -1.490 1.00 81.19 100 LYS A CA 1
ATOM 821 C C . LYS A 1 100 ? 17.444 2.544 -2.474 1.00 81.19 100 LYS A C 1
ATOM 823 O O . LYS A 1 100 ? 17.244 3.150 -3.522 1.00 81.19 100 LYS A O 1
ATOM 828 N N . ASP A 1 101 ? 16.852 1.402 -2.155 1.00 85.44 101 ASP A N 1
ATOM 829 C CA . ASP A 1 101 ? 15.960 0.709 -3.062 1.00 85.44 101 ASP A CA 1
ATOM 830 C C . ASP A 1 101 ? 14.573 1.339 -3.031 1.00 85.44 101 ASP A C 1
ATOM 832 O O . ASP A 1 101 ? 13.979 1.585 -1.982 1.00 85.44 101 ASP A O 1
ATOM 836 N N . GLU A 1 102 ? 14.062 1.628 -4.221 1.00 86.62 102 GLU A N 1
ATOM 837 C CA . GLU A 1 102 ? 12.734 2.194 -4.376 1.00 86.62 102 GLU A CA 1
ATOM 838 C C . GLU A 1 102 ? 11.658 1.134 -4.151 1.00 86.62 102 GLU A C 1
ATOM 840 O O . GLU A 1 102 ? 11.790 -0.008 -4.600 1.00 86.62 102 GLU A O 1
ATOM 845 N N . ILE A 1 103 ? 10.547 1.560 -3.549 1.00 89.94 103 ILE A N 1
ATOM 846 C CA . ILE A 1 103 ? 9.310 0.782 -3.521 1.00 89.94 103 ILE A CA 1
ATOM 847 C C . ILE A 1 103 ? 8.743 0.708 -4.944 1.00 89.94 103 ILE A C 1
ATOM 849 O O . ILE A 1 103 ? 8.563 1.739 -5.614 1.00 89.94 103 ILE A O 1
ATOM 853 N N . VAL A 1 104 ? 8.456 -0.519 -5.379 1.00 92.50 104 VAL A N 1
ATOM 854 C CA . VAL A 1 104 ? 7.870 -0.856 -6.683 1.00 92.50 104 VAL A CA 1
ATOM 855 C C . VAL A 1 104 ? 6.423 -1.311 -6.580 1.00 92.50 104 VAL A C 1
ATOM 857 O O . VAL A 1 104 ? 5.699 -1.202 -7.565 1.00 92.50 104 VAL A O 1
ATOM 860 N N . GLY A 1 105 ? 5.977 -1.754 -5.406 1.00 94.00 105 GLY A N 1
ATOM 861 C CA . GLY A 1 105 ? 4.597 -2.161 -5.194 1.00 94.00 105 GLY A CA 1
ATOM 862 C C . GLY A 1 105 ? 4.231 -2.271 -3.722 1.00 94.00 105 GLY A C 1
ATOM 863 O O . GLY A 1 105 ? 5.097 -2.300 -2.848 1.00 94.00 105 GLY A O 1
ATOM 864 N N . ILE A 1 106 ? 2.930 -2.302 -3.460 1.00 96.69 106 ILE A N 1
ATOM 865 C CA . ILE A 1 106 ? 2.358 -2.484 -2.125 1.00 96.69 106 ILE A CA 1
ATOM 866 C C . ILE A 1 106 ? 1.255 -3.526 -2.240 1.00 96.69 106 ILE A C 1
ATOM 868 O O . ILE A 1 106 ? 0.447 -3.460 -3.167 1.00 96.69 106 ILE A O 1
ATOM 872 N N . SER A 1 107 ? 1.200 -4.464 -1.302 1.00 96.81 107 SER A N 1
ATOM 873 C CA . SER A 1 107 ? 0.117 -5.435 -1.228 1.00 96.81 107 SER A CA 1
ATOM 874 C C . SER A 1 107 ? -0.614 -5.374 0.106 1.00 96.81 107 SER A C 1
ATOM 876 O O . SER A 1 107 ? -0.051 -5.006 1.139 1.00 96.81 107 SER A O 1
ATOM 878 N N . PHE A 1 108 ? -1.894 -5.724 0.057 1.00 97.62 108 PHE A N 1
ATOM 879 C CA . PHE A 1 108 ? -2.774 -5.818 1.209 1.00 97.62 108 PHE A CA 1
ATOM 880 C C . PHE A 1 108 ? -3.508 -7.146 1.189 1.00 97.62 108 PHE A C 1
ATOM 882 O O . PHE A 1 108 ? -3.889 -7.636 0.125 1.00 97.62 108 PHE A O 1
ATOM 889 N N . TYR A 1 109 ? -3.777 -7.695 2.367 1.00 96.75 109 TYR A N 1
ATOM 890 C CA . TYR A 1 109 ? -4.627 -8.869 2.498 1.00 96.75 109 TYR A CA 1
ATOM 891 C C . TYR A 1 109 ? -5.464 -8.811 3.770 1.00 96.75 109 TYR A C 1
ATOM 893 O O . TYR A 1 109 ? -4.956 -8.565 4.857 1.00 96.75 109 TYR A O 1
ATOM 901 N N . ALA A 1 110 ? -6.745 -9.114 3.651 1.00 93.94 110 ALA A N 1
ATOM 902 C CA . ALA A 1 110 ? -7.609 -9.458 4.772 1.00 93.94 110 ALA A CA 1
ATOM 903 C C . ALA A 1 110 ? -8.389 -10.723 4.377 1.00 93.94 110 ALA A C 1
ATOM 905 O O . ALA A 1 110 ? -8.336 -11.118 3.208 1.00 93.94 110 ALA A O 1
ATOM 906 N N . PRO A 1 111 ? -9.052 -11.427 5.310 1.00 90.81 111 PRO A N 1
ATOM 907 C CA . PRO A 1 111 ? -9.647 -12.729 5.024 1.00 90.81 111 PRO A CA 1
ATOM 908 C C . PRO A 1 111 ? -10.421 -12.766 3.698 1.00 90.81 111 PRO A C 1
ATOM 910 O O . PRO A 1 111 ? -11.351 -11.991 3.486 1.00 90.81 111 PRO A O 1
ATOM 913 N N . HIS A 1 112 ? -10.015 -13.685 2.816 1.00 87.69 112 HIS A N 1
ATOM 914 C CA . HIS A 1 112 ? -10.626 -13.932 1.507 1.00 87.69 112 HIS A CA 1
ATOM 915 C C . HIS A 1 112 ? -10.481 -12.806 0.475 1.00 87.69 112 HIS A C 1
ATOM 917 O O . HIS A 1 112 ? -11.193 -12.828 -0.527 1.00 87.69 112 HIS A O 1
ATOM 923 N N . ARG A 1 113 ? -9.584 -11.829 0.667 1.00 95.12 113 ARG A N 1
ATOM 924 C CA . ARG A 1 113 ? -9.323 -10.814 -0.359 1.00 95.12 113 ARG A CA 1
ATOM 925 C C . ARG A 1 113 ? -7.933 -10.187 -0.251 1.00 95.12 113 ARG A C 1
ATOM 927 O O . ARG A 1 113 ? -7.551 -9.673 0.798 1.00 95.12 113 ARG A O 1
ATOM 934 N N . GLY A 1 114 ? -7.212 -10.182 -1.368 1.00 96.19 114 GLY A N 1
ATOM 935 C CA . GLY A 1 114 ? -5.922 -9.521 -1.527 1.00 96.19 114 GLY A CA 1
ATOM 936 C C . GLY A 1 114 ? -5.952 -8.445 -2.605 1.00 96.19 114 GLY A C 1
ATOM 937 O O . GLY A 1 114 ? -6.651 -8.578 -3.609 1.00 96.19 114 GLY A O 1
ATOM 938 N N . TYR A 1 115 ? -5.166 -7.395 -2.409 1.00 97.19 115 TYR A N 1
ATOM 939 C CA . TYR A 1 115 ? -4.955 -6.337 -3.390 1.00 97.19 115 TYR A CA 1
ATOM 940 C C . TYR A 1 115 ? -3.467 -6.110 -3.616 1.00 97.19 115 TYR A C 1
ATOM 942 O O . TYR A 1 115 ? -2.686 -6.157 -2.668 1.00 97.19 115 TYR A O 1
ATOM 950 N N . TYR A 1 116 ? -3.088 -5.824 -4.858 1.00 96.19 116 TYR A N 1
ATOM 951 C CA . TYR A 1 116 ? -1.734 -5.417 -5.219 1.00 96.19 116 TYR A CA 1
ATOM 952 C C . TYR A 1 116 ? -1.758 -4.115 -6.018 1.00 96.19 116 TYR A C 1
ATOM 954 O O . TYR A 1 116 ? -2.481 -3.991 -7.008 1.00 96.19 116 TYR A O 1
ATOM 962 N N . ILE A 1 117 ? -0.949 -3.153 -5.577 1.00 96.38 117 ILE A N 1
ATOM 963 C CA . ILE A 1 117 ? -0.787 -1.835 -6.182 1.00 96.38 117 ILE A CA 1
ATOM 964 C C . ILE A 1 117 ? 0.613 -1.763 -6.804 1.00 96.38 117 ILE A C 1
ATOM 966 O O . ILE A 1 117 ? 1.595 -1.578 -6.077 1.00 96.38 117 ILE A O 1
ATOM 970 N N . PRO A 1 118 ? 0.736 -1.889 -8.130 1.00 93.94 118 PRO A N 1
ATOM 971 C CA . PRO A 1 118 ? 1.982 -1.622 -8.827 1.00 93.94 118 PRO A CA 1
ATOM 972 C C . PRO A 1 118 ? 2.287 -0.119 -8.837 1.00 93.94 118 PRO A C 1
ATOM 974 O O . PRO A 1 118 ? 1.481 0.701 -9.273 1.00 93.94 118 PRO A O 1
ATOM 977 N N . LEU A 1 119 ? 3.485 0.248 -8.383 1.00 91.50 119 LEU A N 1
ATOM 978 C CA . LEU A 1 119 ? 3.976 1.633 -8.327 1.00 91.50 119 LEU A CA 1
ATOM 979 C C . LEU A 1 119 ? 5.105 1.909 -9.322 1.00 91.50 119 LEU A C 1
ATOM 981 O O . LEU A 1 119 ? 5.432 3.070 -9.575 1.00 91.50 119 LEU A O 1
ATOM 985 N N . LYS A 1 120 ? 5.743 0.861 -9.857 1.00 85.25 120 LYS A N 1
ATOM 986 C CA . LYS A 1 120 ? 6.813 0.985 -10.851 1.00 85.25 120 LYS A CA 1
ATOM 987 C C . LYS A 1 120 ? 6.934 -0.293 -11.687 1.00 85.25 120 LYS A C 1
ATOM 989 O O . LYS A 1 120 ? 7.496 -1.277 -11.219 1.00 85.25 120 LYS A O 1
ATOM 994 N N . HIS A 1 121 ? 6.473 -0.242 -12.935 1.00 77.19 121 HIS A N 1
ATOM 995 C CA . HIS A 1 121 ? 6.798 -1.226 -13.972 1.00 77.19 121 HIS A CA 1
ATOM 996 C C . HIS A 1 121 ? 7.545 -0.542 -15.119 1.00 77.19 121 HIS A C 1
ATOM 998 O O . HIS A 1 121 ? 7.349 0.643 -15.374 1.00 77.19 121 HIS A O 1
ATOM 1004 N N . ALA A 1 122 ? 8.469 -1.274 -15.745 1.00 60.31 122 ALA A N 1
ATOM 1005 C CA . ALA A 1 122 ? 9.366 -0.750 -16.777 1.00 60.31 122 ALA A CA 1
ATOM 1006 C C . ALA A 1 122 ? 8.829 -0.940 -18.206 1.00 60.31 122 ALA A C 1
ATOM 1008 O O . ALA A 1 122 ? 9.496 -0.536 -19.157 1.00 60.31 122 ALA A O 1
ATOM 1009 N N . ASP A 1 123 ? 7.660 -1.562 -18.356 1.00 69.31 123 ASP A N 1
ATOM 1010 C CA . ASP A 1 123 ? 7.078 -1.862 -19.658 1.00 69.31 123 ASP A CA 1
ATOM 1011 C C . ASP A 1 123 ? 6.396 -0.617 -20.238 1.00 69.31 123 ASP A C 1
ATOM 1013 O O . ASP A 1 123 ? 5.599 0.037 -19.565 1.00 69.31 123 ASP A O 1
ATOM 1017 N N . GLU A 1 124 ? 6.708 -0.293 -21.496 1.00 58.81 124 GLU A N 1
ATOM 1018 C CA . GLU A 1 124 ? 6.268 0.938 -22.178 1.00 58.81 124 GLU A CA 1
ATOM 1019 C C . GLU A 1 124 ? 4.735 1.069 -22.287 1.00 58.81 124 GLU A C 1
ATOM 1021 O O . GLU A 1 124 ? 4.222 2.178 -22.429 1.00 58.81 124 GLU A O 1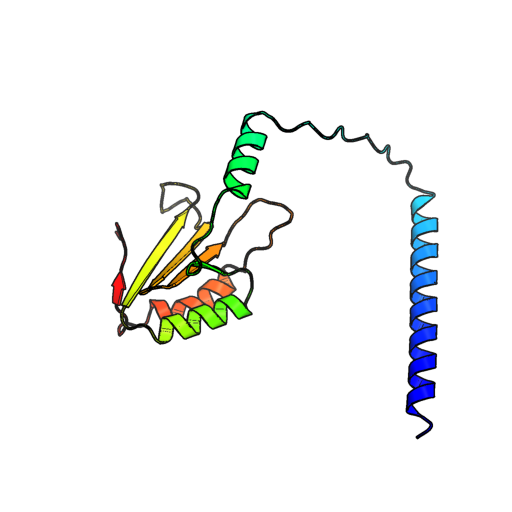
ATOM 1026 N N . ASP A 1 125 ? 4.009 -0.045 -22.159 1.00 69.81 125 ASP A N 1
ATOM 1027 C CA . ASP A 1 125 ? 2.556 -0.122 -22.335 1.00 69.81 125 ASP A CA 1
ATOM 1028 C C . ASP A 1 125 ? 1.761 -0.121 -21.012 1.00 69.81 125 ASP A C 1
ATOM 1030 O O . ASP A 1 125 ? 0.529 -0.142 -21.035 1.00 69.81 125 ASP A O 1
ATOM 1034 N N . VAL A 1 126 ? 2.428 -0.092 -19.848 1.00 74.75 126 VAL A N 1
ATOM 1035 C CA . VAL A 1 126 ? 1.766 -0.173 -18.532 1.00 74.75 126 VAL A CA 1
ATOM 1036 C C . VAL A 1 126 ? 1.959 1.124 -17.750 1.00 74.75 126 VAL A C 1
ATOM 1038 O O . VAL A 1 126 ? 3.059 1.467 -17.327 1.00 74.75 126 VAL A O 1
ATOM 1041 N N . THR A 1 127 ? 0.861 1.844 -17.512 1.00 83.75 127 THR A N 1
ATOM 1042 C CA . THR A 1 127 ? 0.868 3.051 -16.673 1.00 83.75 127 THR A CA 1
ATOM 1043 C C . THR A 1 127 ? 0.514 2.689 -15.233 1.00 83.75 127 THR A C 1
ATOM 1045 O O . THR A 1 127 ? -0.594 2.231 -14.963 1.00 83.75 127 THR A O 1
ATOM 1048 N N . CYS A 1 128 ? 1.449 2.904 -14.306 1.00 89.94 128 CYS A N 1
ATOM 1049 C CA . CYS A 1 128 ? 1.199 2.769 -12.870 1.00 89.94 128 CYS A CA 1
ATOM 1050 C C . CYS A 1 128 ? 0.551 4.032 -12.286 1.00 89.94 128 CYS A C 1
ATOM 1052 O O . CYS A 1 128 ? 0.674 5.128 -12.839 1.00 89.94 128 CYS A O 1
ATOM 1054 N N . LEU A 1 129 ? -0.081 3.882 -11.121 1.00 92.75 129 LEU A N 1
ATOM 1055 C CA . LEU A 1 129 ? -0.614 5.007 -10.358 1.00 92.75 129 LEU A CA 1
ATOM 1056 C C . LEU A 1 129 ? 0.497 5.942 -9.867 1.00 92.75 129 LEU A C 1
ATOM 1058 O O . LEU A 1 129 ? 1.594 5.507 -9.507 1.00 92.75 129 LEU A O 1
ATOM 1062 N N . ASP A 1 130 ? 0.179 7.235 -9.796 1.00 91.81 130 ASP A N 1
ATOM 1063 C CA . ASP A 1 130 ? 1.074 8.226 -9.206 1.00 91.81 130 ASP A CA 1
ATOM 1064 C C . ASP A 1 130 ? 1.323 7.922 -7.718 1.00 91.81 130 ASP A C 1
ATOM 1066 O O . ASP A 1 130 ? 0.394 7.675 -6.941 1.00 91.81 130 ASP A O 1
ATOM 1070 N N . LYS A 1 131 ? 2.594 7.948 -7.305 1.00 91.75 131 LYS A N 1
ATOM 1071 C CA . LYS A 1 131 ? 2.987 7.569 -5.941 1.00 91.75 131 LYS A CA 1
ATOM 1072 C C . LYS A 1 131 ? 2.426 8.529 -4.889 1.00 91.75 131 LYS A C 1
ATOM 1074 O O . LYS A 1 131 ? 2.064 8.079 -3.801 1.00 91.75 131 LYS A O 1
ATOM 1079 N N . GLU A 1 132 ? 2.328 9.825 -5.188 1.00 93.94 132 GLU A N 1
ATOM 1080 C CA . GLU A 1 132 ? 1.759 10.798 -4.249 1.00 93.94 132 GLU A CA 1
ATOM 1081 C C . GLU A 1 132 ? 0.238 10.646 -4.146 1.00 93.94 132 GLU A C 1
ATOM 1083 O O . GLU A 1 132 ? -0.310 10.774 -3.048 1.00 93.94 132 GLU A O 1
ATOM 1088 N N . LEU A 1 133 ? -0.440 10.282 -5.241 1.00 94.81 133 LEU A N 1
ATOM 1089 C CA . LEU A 1 133 ? -1.854 9.903 -5.208 1.00 94.81 133 LEU A CA 1
ATOM 1090 C C . LEU A 1 133 ? -2.079 8.691 -4.295 1.00 94.81 133 LEU A C 1
ATOM 1092 O O . LEU A 1 133 ? -2.874 8.771 -3.359 1.00 94.81 133 LEU A O 1
ATOM 1096 N N . VAL A 1 134 ? -1.343 7.595 -4.506 1.00 96.06 134 VAL A N 1
ATOM 1097 C CA . VAL A 1 134 ? -1.465 6.380 -3.677 1.00 96.06 134 VAL A CA 1
ATOM 1098 C C . VAL A 1 134 ? -1.195 6.693 -2.205 1.00 96.06 134 VAL A C 1
ATOM 1100 O O . VAL A 1 134 ? -1.978 6.322 -1.330 1.00 96.06 134 VAL A O 1
ATOM 1103 N N . LYS A 1 135 ? -0.134 7.451 -1.919 1.00 95.69 135 LYS A N 1
ATOM 1104 C CA . LYS A 1 135 ? 0.206 7.902 -0.565 1.00 95.69 135 LYS A CA 1
ATOM 1105 C C . LYS A 1 135 ? -0.911 8.723 0.076 1.00 95.69 135 LYS A C 1
ATOM 1107 O O . LYS A 1 135 ? -1.196 8.519 1.252 1.00 95.69 135 LYS A O 1
ATOM 1112 N N . LYS A 1 136 ? -1.562 9.623 -0.668 1.00 97.19 136 LYS A N 1
ATOM 1113 C CA . LYS A 1 136 ? -2.686 10.428 -0.165 1.00 97.19 136 LYS A CA 1
ATOM 1114 C C . LYS A 1 136 ? -3.849 9.550 0.306 1.00 97.19 136 LYS A C 1
ATOM 1116 O O . LYS A 1 136 ? -4.416 9.837 1.357 1.00 97.19 136 LYS A O 1
ATOM 1121 N N . TYR A 1 137 ? -4.182 8.498 -0.441 1.00 97.12 137 TYR A N 1
ATOM 1122 C CA . TYR A 1 137 ? -5.258 7.569 -0.083 1.00 97.12 137 TYR A CA 1
ATOM 1123 C C . TYR A 1 137 ? -4.874 6.622 1.063 1.00 97.12 137 TYR A C 1
ATOM 1125 O O . TYR A 1 137 ? -5.682 6.386 1.958 1.00 97.12 137 TYR A O 1
ATOM 1133 N N . LEU A 1 138 ? -3.642 6.101 1.070 1.00 96.56 138 LEU A N 1
ATOM 1134 C CA . LEU A 1 138 ? -3.203 5.128 2.076 1.00 96.56 138 LEU A CA 1
ATOM 1135 C C . LEU A 1 138 ? -2.857 5.755 3.429 1.00 96.56 138 LEU A C 1
ATOM 1137 O O . LEU A 1 138 ? -3.096 5.131 4.459 1.00 96.56 138 LEU A O 1
ATOM 1141 N N . LYS A 1 139 ? -2.319 6.981 3.454 1.00 96.06 139 LYS A N 1
ATOM 1142 C CA . LYS A 1 139 ? -1.888 7.664 4.686 1.00 96.06 139 LYS A CA 1
ATOM 1143 C C . LYS A 1 139 ? -2.924 7.610 5.825 1.00 96.06 139 LYS A C 1
ATOM 1145 O O . LYS A 1 139 ? -2.552 7.135 6.893 1.00 96.06 139 LYS A O 1
ATOM 1150 N N . PRO A 1 140 ? -4.197 8.017 5.642 1.00 96.06 140 PRO A N 1
ATOM 1151 C CA . PRO A 1 140 ? -5.175 7.967 6.731 1.00 96.06 140 PRO A CA 1
ATOM 1152 C C . PRO A 1 140 ? -5.496 6.544 7.212 1.00 96.06 140 PRO A C 1
ATOM 1154 O O . PRO A 1 140 ? -5.844 6.375 8.372 1.00 96.06 140 PRO A O 1
ATOM 1157 N N . ILE A 1 141 ? -5.370 5.528 6.353 1.00 95.38 141 ILE A N 1
ATOM 1158 C CA . ILE A 1 141 ? -5.656 4.125 6.695 1.00 95.38 141 ILE A CA 1
ATOM 1159 C C . ILE A 1 141 ? -4.509 3.520 7.511 1.00 95.38 141 ILE A C 1
ATOM 1161 O O . ILE A 1 141 ? -4.748 2.764 8.450 1.00 95.38 141 ILE A O 1
ATOM 1165 N N . LEU A 1 142 ? -3.268 3.857 7.151 1.00 94.56 142 LEU A N 1
ATOM 1166 C CA . LEU A 1 142 ? -2.064 3.346 7.810 1.00 94.56 142 LEU A CA 1
ATOM 1167 C C . LEU A 1 142 ? -1.745 4.076 9.122 1.00 94.56 142 LEU A C 1
ATOM 1169 O O . LEU A 1 142 ? -1.101 3.504 9.996 1.00 94.56 142 LEU A O 1
ATOM 1173 N N . GLU A 1 143 ? -2.173 5.333 9.262 1.00 95.19 143 GLU A N 1
ATOM 1174 C CA . GLU A 1 143 ? -1.987 6.132 10.483 1.00 95.19 143 GLU A CA 1
ATOM 1175 C C . GLU A 1 143 ? -3.121 5.940 11.510 1.00 95.19 143 GLU A C 1
ATOM 1177 O O . GLU A 1 143 ? -3.031 6.451 12.629 1.00 95.19 143 GLU A O 1
ATOM 1182 N N . ASP A 1 144 ? -4.175 5.193 11.163 1.00 94.75 144 ASP A N 1
ATOM 1183 C CA . ASP A 1 144 ? -5.280 4.875 12.068 1.00 94.75 144 ASP A CA 1
ATOM 1184 C C . ASP A 1 144 ? -4.857 3.849 13.135 1.00 94.75 144 ASP A C 1
ATOM 1186 O O . ASP A 1 144 ? -4.733 2.650 12.881 1.00 94.75 144 ASP A O 1
ATOM 1190 N N . GLN A 1 145 ? -4.687 4.327 14.371 1.00 92.69 145 GLN A N 1
ATOM 1191 C CA . GLN A 1 145 ? -4.280 3.513 15.523 1.00 92.69 145 GLN A CA 1
ATOM 1192 C C . GLN A 1 145 ? -5.344 2.506 15.986 1.00 92.69 145 GLN A C 1
ATOM 1194 O O . GLN A 1 145 ? -5.050 1.655 16.826 1.00 92.69 145 GLN A O 1
ATOM 1199 N N . THR A 1 146 ? -6.578 2.589 15.479 1.00 94.00 146 THR A N 1
ATOM 1200 C CA . THR A 1 146 ? -7.636 1.620 15.805 1.00 94.00 146 THR A CA 1
ATOM 1201 C C . THR A 1 146 ? -7.498 0.313 15.022 1.00 94.00 146 THR A C 1
ATOM 1203 O O . THR A 1 146 ? -8.082 -0.701 15.411 1.00 94.00 146 THR A O 1
ATOM 1206 N N . LYS A 1 147 ? -6.712 0.314 13.939 1.00 92.31 147 LYS A N 1
ATOM 1207 C CA . LYS A 1 147 ? -6.504 -0.832 13.050 1.00 92.31 147 LYS A CA 1
ATOM 1208 C C . LYS A 1 147 ? -5.307 -1.668 13.482 1.00 92.31 147 LYS A C 1
ATOM 1210 O O . LYS A 1 147 ? -4.287 -1.150 13.929 1.00 92.31 147 LYS A O 1
ATOM 1215 N N . LYS A 1 148 ? -5.400 -2.985 13.295 1.00 95.56 148 LYS A N 1
ATOM 1216 C CA . LYS A 1 148 ? -4.270 -3.904 13.486 1.00 95.56 148 LYS A CA 1
ATOM 1217 C C . LYS A 1 148 ? -3.631 -4.206 12.134 1.00 95.56 148 LYS A C 1
ATOM 1219 O O . LYS A 1 148 ? -4.263 -4.814 11.275 1.00 95.56 148 LYS A O 1
ATOM 1224 N N . ILE A 1 149 ? -2.372 -3.815 11.964 1.00 96.00 149 ILE A N 1
ATOM 1225 C CA . ILE A 1 149 ? -1.612 -4.090 10.740 1.00 96.00 149 ILE A CA 1
ATOM 1226 C C . ILE A 1 149 ? -0.653 -5.249 11.006 1.00 96.00 149 ILE A C 1
ATOM 1228 O O . ILE A 1 149 ? 0.195 -5.178 11.896 1.00 96.00 149 ILE A O 1
ATOM 1232 N N . LEU A 1 150 ? -0.802 -6.328 10.243 1.00 96.12 150 LEU A N 1
ATOM 1233 C CA . LEU A 1 150 ? 0.097 -7.473 10.258 1.00 96.12 150 LEU A CA 1
ATOM 1234 C C . LEU A 1 150 ? 1.203 -7.262 9.225 1.00 96.12 150 LEU A C 1
ATOM 1236 O O . LEU A 1 150 ? 0.937 -7.018 8.053 1.00 96.12 150 LEU A O 1
ATOM 1240 N N . LEU A 1 151 ? 2.448 -7.385 9.665 1.00 94.25 151 LEU A N 1
ATOM 1241 C CA . LEU A 1 151 ? 3.631 -7.254 8.824 1.00 94.25 151 LEU A CA 1
ATOM 1242 C C . LEU A 1 151 ? 4.553 -8.436 9.106 1.00 94.25 151 LEU A C 1
ATOM 1244 O O . LEU A 1 151 ? 4.724 -8.832 10.262 1.00 94.25 151 LEU A O 1
ATOM 1248 N N . HIS A 1 152 ? 5.182 -8.983 8.071 1.00 93.38 152 HIS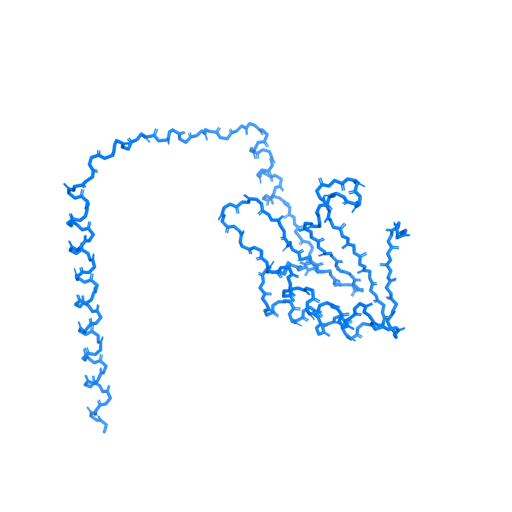 A N 1
ATOM 1249 C CA . HIS A 1 152 ? 6.263 -9.944 8.247 1.00 93.38 152 HIS A CA 1
ATOM 1250 C C . HIS A 1 152 ? 7.609 -9.221 8.164 1.00 93.38 152 HIS A C 1
ATOM 1252 O O . HIS A 1 152 ? 7.822 -8.420 7.263 1.00 93.38 152 HIS A O 1
ATOM 1258 N N . ASN A 1 153 ? 8.526 -9.497 9.100 1.00 90.88 153 ASN A N 1
ATOM 1259 C CA . ASN A 1 153 ? 9.861 -8.881 9.126 1.00 90.88 153 ASN A CA 1
ATOM 1260 C C . ASN A 1 153 ? 9.840 -7.331 9.110 1.00 90.88 153 ASN A C 1
ATOM 1262 O O . ASN A 1 153 ? 10.749 -6.696 8.575 1.00 90.88 153 ASN A O 1
ATOM 1266 N N . ALA A 1 154 ? 8.825 -6.722 9.734 1.00 80.31 154 ALA A N 1
ATOM 1267 C CA . ALA A 1 154 ? 8.842 -5.292 10.025 1.00 80.31 154 ALA A CA 1
ATOM 1268 C C . ALA A 1 154 ? 9.976 -4.985 11.012 1.00 80.31 154 ALA A C 1
ATOM 1270 O O . ALA A 1 154 ? 10.060 -5.604 12.076 1.00 80.31 154 ALA A O 1
ATOM 1271 N N . LYS A 1 155 ? 10.853 -4.056 10.633 1.00 73.88 155 LYS A N 1
ATOM 1272 C CA . LYS A 1 155 ? 11.984 -3.572 11.428 1.00 73.88 155 LYS A CA 1
ATOM 1273 C C . LYS A 1 155 ? 11.878 -2.075 11.647 1.00 73.88 155 LYS A C 1
ATOM 1275 O O . LYS A 1 155 ? 11.339 -1.400 10.744 1.00 73.88 155 LYS A O 1
#

InterPro domains:
  IPR002562 3'-5' exonuclease domain [PF01612] (65-155)
  IPR012337 Ribonuclease H-like superfamily [SSF53098] (61-155)
  IPR036397 Ribonuclease H superfamily [G3DSA:3.30.420.10] (62-155)

pLDDT: mean 79.37, std 19.21, range [38.28, 97.62]

Secondary structure (DSSP, 8-state):
--HHHHHHHHHHHHHHHHHHHHHHHHHHHTTS----------PPPPHHHHHHHHHHHH----TTEEE--SHHHHHHHHHHHHH-SEEEEEEEESSS-TTTPPEEEEEEEETTEEEEEE-----TT-PPPPHHHHHHHHHHHHS-TTSEEE-SS--

Organism: NCBI:txid2897690